Protein AF-A0A556V4G5-F1 (afdb_monomer)

pLDDT: mean 81.27, std 21.01, range [33.81, 98.62]

Nearest PDB structures (foldseek):
  1yu3-assembly1_A  TM=7.150E-01  e=1.068E-01  Bordetella phage BIP-1
  1yu2-assembly1_A  TM=7.094E-01  e=1.003E-01  Bordetella phage BMP-1
  1yu1-assembly1_A-3  TM=7.021E-01  e=1.555E-01  Rauchvirus BPP1
  2iou-assembly1_D  TM=7.070E-01  e=1.762E-01  Rauchvirus BPP1
  8avk-assembly1_B  TM=4.967E-01  e=9.108E+00  Candidatus Wolfebacteria bacterium GW2011_GWB1_47_1

Radius of gyration: 28.62 Å; Cα contacts (8 Å, |Δi|>4): 111; chains: 1; bounding box: 67×35×76 Å

Sequence (132 aa):
MDKAVSLPNQPDRPCTASLVETTSSPNGLELGDEFVRANACNRLTVIAEQIRYLQEQARKVLEDAKKDADLHHAACNVVKKPGNTYYLYLRDSGQRYFSILSPKEWGLSCPHKFLGAYKLQFDMSWDSARGR

Foldseek 3Di:
DDDDDDDDDDPPDPPPPDPDPDDDDPPVVVVVVVVVVVVVVVVVVVVVVVVVVVVVVVVVVVVQVVVLVVQVPQAEPDDDDAPAKWWWWADPVRGIHTDSDDPVRCPPVPRTHTDFMWGQHPVRGTDGPPDD

Solvent-accessible surface area (backbone atoms only — not comparable to full-atom values): 8162 Å² total; per-residue (Å²): 140,83,81,79,88,85,84,85,84,77,78,90,65,80,83,72,82,72,87,77,88,76,92,73,85,69,56,74,63,61,58,49,52,50,53,53,49,52,51,51,51,54,54,50,51,54,52,51,51,51,52,52,51,50,53,52,53,51,52,48,55,54,51,51,53,49,51,34,50,54,57,68,69,35,45,53,95,60,85,89,52,62,77,40,61,34,25,35,29,35,41,94,90,68,52,51,31,44,35,77,63,43,76,76,77,42,47,96,70,57,89,48,52,78,75,51,42,31,28,32,36,86,88,68,44,66,44,72,47,74,84,127

Mean predicted aligned error: 12.76 Å

Secondary structure (DSSP, 8-state):
----------------------S-PPPHHHHHHHHHHHHHHHHHHHHHHHHHHHHHHHHHHHHHHHHHHHHHHSEESS---TT-EEEEEE-TTS-EEEESS-HHHHGGG--SEEEEEEEEPTTS-EEE----

Structure (mmCIF, N/CA/C/O backbone):
data_AF-A0A556V4G5-F1
#
_entry.id   AF-A0A556V4G5-F1
#
loop_
_atom_site.group_PDB
_atom_site.id
_atom_site.type_symbol
_atom_site.label_atom_id
_atom_site.label_alt_id
_atom_site.label_comp_id
_atom_site.label_asym_id
_atom_site.label_entity_id
_atom_site.label_seq_id
_atom_site.pdbx_PDB_ins_code
_atom_site.Cartn_x
_atom_site.Cartn_y
_atom_site.Cartn_z
_atom_site.occupancy
_atom_site.B_iso_or_equiv
_atom_site.auth_seq_id
_atom_site.auth_comp_id
_atom_site.auth_asym_id
_atom_site.auth_atom_id
_atom_site.pdbx_PDB_model_num
ATOM 1 N N . MET A 1 1 ? 17.349 -22.868 0.372 1.00 45.25 1 MET A N 1
ATOM 2 C CA . MET A 1 1 ? 17.198 -22.589 -1.078 1.00 45.25 1 MET A CA 1
ATOM 3 C C . MET A 1 1 ? 17.842 -21.245 -1.314 1.00 45.25 1 MET A C 1
ATOM 5 O O . MET A 1 1 ? 17.194 -20.207 -1.298 1.00 45.25 1 MET A O 1
ATOM 9 N N . ASP A 1 2 ? 19.157 -21.297 -1.412 1.00 37.56 2 ASP A N 1
ATOM 10 C CA . ASP A 1 2 ? 20.056 -20.180 -1.196 1.00 37.56 2 ASP A CA 1
ATOM 11 C C . ASP A 1 2 ? 20.556 -19.751 -2.568 1.00 37.56 2 ASP A C 1
ATOM 13 O O . ASP A 1 2 ? 21.399 -20.417 -3.167 1.00 37.56 2 ASP A O 1
ATOM 17 N N . LYS A 1 3 ? 19.978 -18.684 -3.126 1.00 41.31 3 LYS A N 1
ATOM 18 C CA . LYS A 1 3 ? 20.535 -18.063 -4.328 1.00 41.31 3 LYS A CA 1
ATOM 19 C C . LYS A 1 3 ? 21.375 -16.873 -3.905 1.00 41.31 3 LYS A C 1
ATOM 21 O O . LYS A 1 3 ? 20.862 -15.825 -3.526 1.00 41.31 3 LYS A O 1
ATOM 26 N N . ALA A 1 4 ? 22.679 -17.121 -3.935 1.00 34.19 4 ALA A N 1
ATOM 27 C CA . ALA A 1 4 ? 23.737 -16.174 -3.674 1.00 34.19 4 ALA A CA 1
ATOM 28 C C . ALA A 1 4 ? 23.584 -14.910 -4.530 1.00 34.19 4 ALA A C 1
ATOM 30 O O . ALA A 1 4 ? 23.402 -14.962 -5.747 1.00 34.19 4 ALA A O 1
ATOM 31 N N . VAL A 1 5 ? 23.698 -13.773 -3.852 1.00 43.91 5 VAL A N 1
ATOM 32 C CA . VAL A 1 5 ? 24.059 -12.485 -4.434 1.00 43.91 5 VAL A CA 1
ATOM 33 C C . VAL A 1 5 ? 25.467 -12.599 -5.015 1.00 43.91 5 VAL A C 1
ATOM 35 O O . VAL A 1 5 ? 26.382 -13.085 -4.353 1.00 43.91 5 VAL A O 1
ATOM 38 N N . SER A 1 6 ? 25.656 -12.139 -6.248 1.00 33.81 6 SER A N 1
ATOM 39 C CA . SER A 1 6 ? 26.983 -11.888 -6.811 1.00 33.81 6 SER A CA 1
ATOM 40 C C . SER A 1 6 ? 26.926 -10.714 -7.787 1.00 33.81 6 SER A C 1
ATOM 42 O O . SER A 1 6 ? 26.463 -10.835 -8.915 1.00 33.81 6 SER A O 1
ATOM 44 N N . LEU A 1 7 ? 27.409 -9.575 -7.310 1.00 36.28 7 LEU A N 1
ATOM 45 C CA . LEU A 1 7 ? 28.131 -8.525 -8.037 1.00 36.28 7 LEU A CA 1
ATOM 46 C C . LEU A 1 7 ? 29.316 -8.196 -7.107 1.00 36.28 7 LEU A C 1
ATOM 48 O O . LEU A 1 7 ? 29.104 -8.278 -5.893 1.00 36.28 7 LEU A O 1
ATOM 52 N N . PRO A 1 8 ? 30.529 -7.843 -7.580 1.00 53.25 8 PRO A N 1
ATOM 53 C CA . PRO A 1 8 ? 30.790 -7.078 -8.804 1.00 53.25 8 PRO A CA 1
ATOM 54 C C . PRO A 1 8 ? 32.046 -7.522 -9.594 1.00 53.25 8 PRO A C 1
ATOM 56 O O . PRO A 1 8 ? 32.942 -8.152 -9.049 1.00 53.25 8 PRO A O 1
ATOM 59 N N . ASN A 1 9 ? 32.151 -7.125 -10.865 1.00 41.06 9 ASN A N 1
ATOM 60 C CA . ASN A 1 9 ? 33.393 -6.570 -11.426 1.00 41.06 9 ASN A CA 1
ATOM 61 C C . ASN A 1 9 ? 33.075 -5.954 -12.797 1.00 41.06 9 ASN A C 1
ATOM 63 O O . ASN A 1 9 ? 33.242 -6.595 -13.834 1.00 41.06 9 ASN A O 1
ATOM 67 N N . GLN A 1 10 ? 32.554 -4.727 -12.815 1.00 47.75 10 GLN A N 1
ATOM 68 C CA . GLN A 1 10 ? 32.732 -3.906 -14.006 1.00 47.75 10 GLN A CA 1
ATOM 69 C C . GLN A 1 10 ? 34.112 -3.267 -13.882 1.00 47.75 10 GLN A C 1
ATOM 71 O O . GLN A 1 10 ? 34.317 -2.498 -12.943 1.00 47.75 10 GLN A O 1
ATOM 76 N N . PRO A 1 11 ? 35.062 -3.542 -14.789 1.00 40.97 11 PRO A N 1
ATOM 77 C CA . PRO A 1 11 ? 36.117 -2.578 -14.985 1.00 40.97 11 PRO A CA 1
ATOM 78 C C . PRO A 1 11 ? 35.441 -1.330 -15.555 1.00 40.97 11 PRO A C 1
ATOM 80 O O . PRO A 1 11 ? 34.880 -1.379 -16.653 1.00 40.97 11 PRO A O 1
ATOM 83 N N . ASP A 1 12 ? 35.476 -0.235 -14.796 1.00 43.00 12 ASP A N 1
ATOM 84 C CA . ASP A 1 12 ? 35.287 1.117 -15.313 1.00 43.00 12 ASP A CA 1
ATOM 85 C C . ASP A 1 12 ? 36.324 1.333 -16.416 1.00 43.00 12 ASP A C 1
ATOM 87 O O . ASP A 1 12 ? 37.440 1.804 -16.187 1.00 43.00 12 ASP A O 1
ATOM 91 N N . ARG A 1 13 ? 35.991 0.913 -17.634 1.00 41.22 13 ARG A N 1
ATOM 92 C CA . ARG A 1 13 ? 36.746 1.283 -18.815 1.00 41.22 13 ARG A CA 1
ATOM 93 C C . ARG A 1 13 ? 35.965 2.416 -19.458 1.00 41.22 13 ARG A C 1
ATOM 95 O O . ARG A 1 13 ? 34.978 2.138 -20.142 1.00 41.22 13 ARG A O 1
ATOM 102 N N . PRO A 1 14 ? 36.364 3.687 -19.273 1.00 41.12 14 PRO A N 1
ATOM 103 C CA . PRO A 1 14 ? 35.972 4.682 -20.250 1.00 41.12 14 PRO A CA 1
ATOM 104 C C . PRO A 1 14 ? 36.467 4.144 -21.594 1.00 41.12 14 PRO A C 1
ATOM 106 O O . PRO A 1 14 ? 37.659 3.872 -21.755 1.00 41.12 14 PRO A O 1
ATOM 109 N N . CYS A 1 15 ? 35.549 3.891 -22.526 1.00 40.75 15 CYS A N 1
ATOM 110 C CA . CYS A 1 15 ? 35.899 3.547 -23.898 1.00 40.75 15 CYS A CA 1
ATOM 111 C C . CYS A 1 15 ? 36.531 4.784 -24.543 1.00 40.75 15 CYS A C 1
ATOM 113 O O . CYS A 1 15 ? 35.898 5.496 -25.317 1.00 40.75 15 CYS A O 1
ATOM 115 N N . THR A 1 16 ? 37.786 5.070 -24.204 1.00 39.38 16 THR A N 1
ATOM 116 C CA . THR A 1 16 ? 38.639 5.910 -25.027 1.00 39.38 16 THR A CA 1
ATOM 117 C C . THR A 1 16 ? 38.923 5.110 -26.287 1.00 39.38 16 THR A C 1
ATOM 119 O O . THR A 1 16 ? 39.647 4.114 -26.273 1.00 39.38 16 THR A O 1
ATOM 122 N N . ALA A 1 17 ? 38.279 5.513 -27.381 1.00 40.72 17 ALA A N 1
ATOM 123 C CA . ALA A 1 17 ? 38.603 5.029 -28.709 1.00 40.72 17 ALA A CA 1
ATOM 124 C C . ALA A 1 17 ? 40.064 5.403 -28.997 1.00 40.72 17 ALA A C 1
ATOM 126 O O . ALA A 1 17 ? 40.366 6.533 -29.373 1.00 40.72 17 ALA A O 1
ATOM 127 N N . SER A 1 18 ? 40.991 4.476 -28.753 1.00 40.03 18 SER A N 1
ATOM 128 C CA . SER A 1 18 ? 42.327 4.580 -29.328 1.00 40.03 18 SER A CA 1
ATOM 129 C C . SER A 1 18 ? 42.196 4.294 -30.813 1.00 40.03 18 SER A C 1
ATOM 131 O O . SER A 1 18 ? 41.749 3.215 -31.203 1.00 40.03 18 SER A O 1
ATOM 133 N N . LEU A 1 19 ? 42.566 5.281 -31.625 1.00 43.75 19 LEU A N 1
ATOM 134 C CA . LEU A 1 19 ? 42.739 5.128 -33.060 1.00 43.75 19 LEU A CA 1
ATOM 135 C C . LEU A 1 19 ? 43.932 4.179 -33.269 1.00 43.75 19 LEU A C 1
ATOM 137 O O . LEU A 1 19 ? 45.085 4.601 -33.200 1.00 43.75 19 LEU A O 1
ATOM 141 N N . VAL A 1 20 ? 43.668 2.879 -33.412 1.00 47.59 20 VAL A N 1
ATOM 142 C CA . VAL A 1 20 ? 44.708 1.900 -33.748 1.00 47.59 20 VAL A CA 1
ATOM 143 C C . VAL A 1 20 ? 44.862 1.873 -35.265 1.00 47.59 20 VAL A C 1
ATOM 145 O O . VAL A 1 20 ? 44.050 1.302 -35.987 1.00 47.59 20 VAL A O 1
ATOM 148 N N . GLU A 1 21 ? 45.904 2.529 -35.768 1.00 55.97 21 GLU A N 1
ATOM 149 C CA . GLU A 1 21 ? 46.382 2.296 -37.128 1.00 55.97 21 GLU A CA 1
ATOM 150 C C . GLU A 1 21 ? 47.334 1.098 -37.097 1.00 55.97 21 GLU A C 1
ATOM 152 O O . GLU A 1 21 ? 48.503 1.215 -36.735 1.00 55.97 21 GLU A O 1
ATOM 157 N N . THR A 1 22 ? 46.835 -0.095 -37.424 1.00 43.06 22 THR A N 1
ATOM 158 C CA . THR A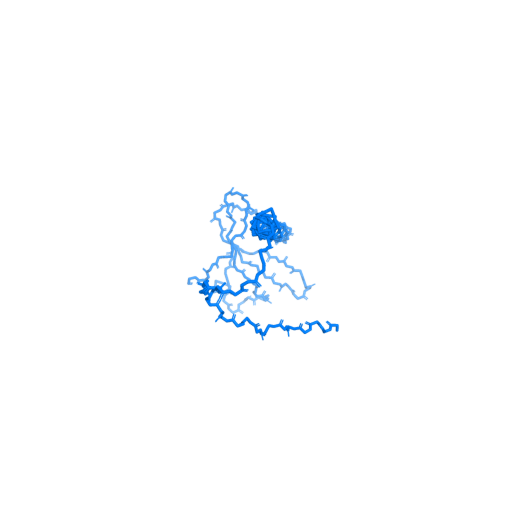 1 22 ? 47.687 -1.219 -37.856 1.00 43.06 22 THR A CA 1
ATOM 159 C C . THR A 1 22 ? 46.883 -2.215 -38.700 1.00 43.06 22 THR A C 1
ATOM 161 O O . THR A 1 22 ? 46.228 -3.123 -38.208 1.00 43.06 22 THR A O 1
ATOM 164 N N . THR A 1 23 ? 46.904 -1.944 -40.006 1.00 56.09 23 THR A N 1
ATOM 165 C CA . THR A 1 23 ? 46.730 -2.826 -41.179 1.00 56.09 23 THR A CA 1
ATOM 166 C C . THR A 1 23 ? 45.966 -4.154 -41.027 1.00 56.09 23 THR A C 1
ATOM 168 O O . THR A 1 23 ? 46.536 -5.189 -40.696 1.00 56.09 23 THR A O 1
ATOM 171 N N . SER A 1 24 ? 44.699 -4.150 -41.437 1.00 50.34 24 SER A N 1
ATOM 172 C CA . SER A 1 24 ? 44.093 -5.026 -42.464 1.00 50.34 24 SER A CA 1
ATOM 173 C C . SER A 1 24 ? 42.604 -4.685 -42.473 1.00 50.34 24 SER A C 1
ATOM 175 O O . SER A 1 24 ? 4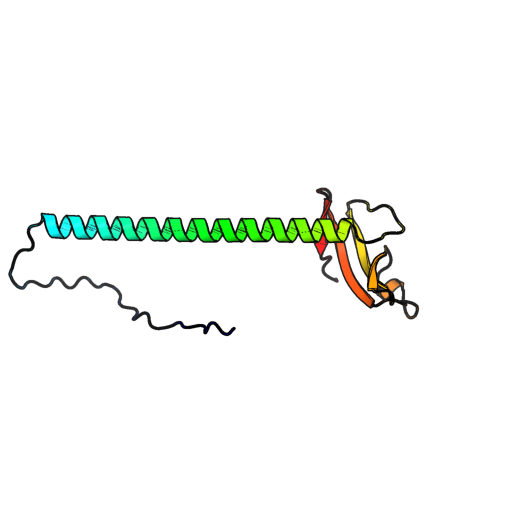1.907 -4.932 -41.498 1.00 50.34 24 SER A O 1
ATOM 177 N N . SER A 1 25 ? 42.150 -3.970 -43.504 1.00 48.25 25 SER A N 1
ATOM 178 C CA . SER A 1 25 ? 40.811 -3.378 -43.556 1.00 48.25 25 SER A CA 1
ATOM 179 C C . SER A 1 25 ? 39.727 -4.409 -43.210 1.00 48.25 25 SER A C 1
ATOM 181 O O . SER A 1 25 ? 39.540 -5.336 -44.001 1.00 48.25 25 SER A O 1
ATOM 183 N N . PRO A 1 26 ? 38.963 -4.248 -42.111 1.00 50.47 26 PRO A N 1
ATOM 184 C CA . PRO A 1 26 ? 37.621 -4.799 -42.096 1.00 50.47 26 PRO A CA 1
ATOM 185 C C . PRO A 1 26 ? 36.900 -4.048 -43.211 1.00 50.47 26 PRO A C 1
ATOM 187 O O . PRO A 1 26 ? 36.983 -2.815 -43.291 1.00 50.47 26 PRO A O 1
ATOM 190 N N . ASN A 1 27 ? 36.264 -4.760 -44.134 1.00 56.34 27 ASN A N 1
ATOM 191 C CA . ASN A 1 27 ? 35.470 -4.091 -45.159 1.00 56.34 27 ASN A CA 1
ATOM 192 C C . ASN A 1 27 ? 34.496 -3.153 -44.427 1.00 56.34 27 ASN A C 1
ATOM 194 O O . ASN A 1 27 ? 33.900 -3.572 -43.441 1.00 56.34 27 ASN A O 1
ATOM 198 N N . GLY A 1 28 ? 34.338 -1.891 -44.847 1.00 60.56 28 GLY A N 1
ATOM 199 C CA . GLY A 1 28 ? 33.541 -0.894 -44.098 1.00 60.56 28 GLY A CA 1
ATOM 200 C C . GLY A 1 28 ? 32.102 -1.331 -43.760 1.00 60.56 28 GLY A C 1
ATOM 201 O O . GLY A 1 28 ? 31.472 -0.762 -42.874 1.00 60.56 28 GLY A O 1
ATOM 202 N N . LEU A 1 29 ? 31.618 -2.380 -44.430 1.00 62.84 29 LEU A N 1
ATOM 203 C CA . LEU A 1 29 ? 30.392 -3.116 -44.133 1.00 62.84 29 LEU A CA 1
ATOM 204 C C . LEU A 1 29 ? 30.417 -3.813 -42.753 1.00 62.84 29 LEU A C 1
ATOM 206 O O . LEU A 1 29 ? 29.469 -3.658 -41.993 1.00 62.84 29 LEU A O 1
ATOM 210 N N . GLU A 1 30 ? 31.502 -4.502 -42.380 1.00 63.84 30 GLU A N 1
ATOM 211 C CA . GLU A 1 30 ? 31.609 -5.239 -41.104 1.00 63.84 30 GLU A CA 1
ATOM 212 C C . GLU A 1 30 ? 31.605 -4.305 -39.885 1.00 63.84 30 GLU A C 1
ATOM 214 O O . GLU A 1 30 ? 30.978 -4.601 -38.867 1.00 63.84 30 GLU A O 1
ATOM 219 N N . LEU A 1 31 ? 32.245 -3.136 -40.005 1.00 77.06 31 LEU A N 1
ATOM 220 C CA . LEU A 1 31 ? 32.205 -2.084 -38.984 1.00 77.06 31 LEU A CA 1
ATOM 221 C C . LEU A 1 31 ? 30.785 -1.517 -38.827 1.00 77.06 31 LEU A C 1
ATOM 223 O O . LEU A 1 31 ? 30.313 -1.328 -37.707 1.00 77.06 31 LEU A O 1
ATOM 227 N N . GLY A 1 32 ? 30.086 -1.270 -39.940 1.00 80.94 32 GLY A N 1
ATOM 228 C CA . GLY A 1 32 ? 28.706 -0.779 -39.931 1.00 80.94 32 GLY A CA 1
ATOM 229 C C . GLY A 1 32 ? 27.743 -1.733 -39.221 1.00 80.94 32 GLY A C 1
ATOM 230 O O . GLY A 1 32 ? 26.964 -1.299 -38.367 1.00 80.94 32 GLY A O 1
ATOM 231 N N . ASP A 1 33 ? 27.848 -3.030 -39.506 1.00 87.19 33 ASP A N 1
ATOM 232 C CA . ASP A 1 33 ? 27.021 -4.064 -38.876 1.00 87.19 33 ASP A CA 1
ATOM 233 C C . ASP A 1 33 ? 27.255 -4.148 -37.361 1.00 87.19 33 ASP A C 1
ATOM 235 O O . ASP A 1 33 ? 26.306 -4.310 -36.583 1.00 87.19 33 ASP A O 1
ATOM 239 N N . GLU A 1 34 ? 28.500 -3.976 -36.910 1.00 88.25 34 GLU A N 1
ATOM 240 C CA . GLU A 1 34 ? 28.824 -3.933 -35.485 1.00 88.25 34 GLU A CA 1
ATOM 241 C C . GLU A 1 34 ? 28.187 -2.728 -34.775 1.00 88.25 34 GLU A C 1
ATOM 243 O O . GLU A 1 34 ? 27.591 -2.899 -33.705 1.00 88.25 34 GLU A O 1
ATOM 248 N N . PHE A 1 35 ? 28.222 -1.536 -35.380 1.00 90.75 35 PHE A N 1
ATOM 249 C CA . PHE A 1 35 ? 27.549 -0.353 -34.828 1.00 90.75 35 PHE A CA 1
ATOM 250 C C . PHE A 1 35 ? 26.029 -0.521 -34.776 1.00 90.75 35 PHE A C 1
ATOM 252 O O . PHE A 1 35 ? 25.403 -0.169 -33.770 1.00 90.75 35 PHE A O 1
ATOM 259 N N . VAL A 1 36 ? 25.423 -1.084 -35.826 1.00 93.19 36 VAL A N 1
ATOM 260 C CA . VAL A 1 36 ? 23.978 -1.357 -35.859 1.00 93.19 36 VAL A CA 1
ATOM 261 C C . VAL A 1 36 ? 23.598 -2.338 -34.752 1.00 93.19 36 VAL A C 1
ATOM 263 O O . VAL A 1 36 ? 22.644 -2.083 -34.010 1.00 93.19 36 VAL A O 1
ATOM 266 N N . ARG A 1 37 ? 24.374 -3.415 -34.579 1.00 94.12 37 ARG A N 1
ATOM 267 C CA . ARG A 1 37 ? 24.177 -4.398 -33.506 1.00 94.12 37 ARG A CA 1
ATOM 268 C C . ARG A 1 37 ? 24.315 -3.761 -32.126 1.00 94.12 37 ARG A C 1
ATOM 270 O O . ARG A 1 37 ? 23.433 -3.946 -31.291 1.00 94.12 37 ARG A O 1
ATOM 277 N N . ALA A 1 38 ? 25.377 -2.993 -31.886 1.00 93.69 38 ALA A N 1
ATOM 278 C CA . ALA A 1 38 ? 25.601 -2.322 -30.606 1.00 93.69 38 ALA A CA 1
ATOM 279 C C . ALA A 1 38 ? 24.455 -1.353 -30.268 1.00 93.69 38 ALA A C 1
ATOM 281 O O . ALA A 1 38 ? 23.929 -1.370 -29.153 1.00 93.69 38 ALA A O 1
ATOM 282 N N . ASN A 1 39 ? 23.998 -0.567 -31.246 1.00 95.31 39 ASN A N 1
ATOM 283 C CA . ASN A 1 39 ? 22.869 0.342 -31.068 1.00 95.31 39 ASN A CA 1
ATOM 284 C C . ASN A 1 39 ? 21.559 -0.413 -30.780 1.00 95.31 39 ASN A C 1
ATOM 286 O O . ASN A 1 39 ? 20.806 -0.031 -29.883 1.00 95.31 39 ASN A O 1
ATOM 290 N N . ALA A 1 40 ? 21.293 -1.506 -31.502 1.00 95.38 40 ALA A N 1
ATOM 291 C CA . ALA A 1 40 ? 20.127 -2.351 -31.252 1.00 95.38 40 ALA A CA 1
ATOM 292 C C . ALA A 1 40 ? 20.153 -2.941 -29.833 1.00 95.38 40 ALA A C 1
ATOM 294 O O . ALA A 1 40 ? 19.156 -2.832 -29.118 1.00 95.38 40 ALA A O 1
ATOM 295 N N . CYS A 1 41 ? 21.294 -3.480 -29.390 1.00 95.50 41 CYS A N 1
ATOM 296 C CA . CYS A 1 41 ? 21.472 -3.989 -28.029 1.00 95.50 41 CYS A CA 1
ATOM 297 C C . CYS A 1 41 ? 21.207 -2.907 -26.976 1.00 95.50 41 CYS A C 1
ATOM 299 O O . CYS A 1 41 ? 20.429 -3.141 -26.056 1.00 95.50 41 CYS A O 1
ATOM 301 N N . ASN A 1 42 ? 21.773 -1.706 -27.137 1.00 96.69 42 ASN A N 1
ATOM 302 C CA . ASN A 1 42 ? 21.563 -0.601 -26.196 1.00 96.69 42 ASN A CA 1
ATOM 303 C C . ASN A 1 42 ? 20.081 -0.213 -26.090 1.00 96.69 42 ASN A C 1
ATOM 305 O O . ASN A 1 42 ? 19.555 -0.050 -24.989 1.00 96.69 42 ASN A O 1
ATOM 309 N N . ARG A 1 43 ? 19.376 -0.121 -27.226 1.00 96.94 43 ARG A N 1
ATOM 310 C CA . ARG A 1 43 ? 17.935 0.180 -27.248 1.00 96.94 43 ARG A CA 1
ATOM 311 C C . ARG A 1 43 ? 17.107 -0.926 -26.591 1.00 96.94 43 ARG A C 1
ATOM 313 O O . ARG A 1 43 ? 16.173 -0.621 -25.854 1.00 96.94 43 ARG A O 1
ATOM 320 N N . LEU A 1 44 ? 17.451 -2.192 -26.828 1.00 98.19 44 LEU A N 1
ATOM 321 C CA . LEU A 1 44 ? 16.784 -3.331 -26.195 1.00 98.19 44 LEU A CA 1
ATOM 322 C C . LEU A 1 44 ? 17.018 -3.368 -24.680 1.00 98.19 44 LEU A C 1
ATOM 324 O O . LEU A 1 44 ? 16.084 -3.685 -23.946 1.00 98.19 44 LEU A O 1
ATOM 328 N N . THR A 1 45 ? 18.207 -2.991 -24.203 1.00 97.62 45 THR A N 1
ATOM 329 C CA . THR A 1 45 ? 18.493 -2.859 -22.765 1.00 97.62 45 THR A CA 1
ATOM 330 C C . THR A 1 45 ? 17.559 -1.845 -22.107 1.00 97.62 45 THR A C 1
ATOM 332 O O . THR A 1 45 ? 16.914 -2.176 -21.114 1.00 97.62 45 THR A O 1
ATOM 335 N N . VAL A 1 46 ? 17.395 -0.659 -22.703 1.00 98.19 46 VAL A N 1
ATOM 336 C CA . VAL A 1 46 ? 16.474 0.372 -22.187 1.00 98.19 46 VAL A CA 1
ATOM 337 C C . VAL A 1 46 ? 15.031 -0.141 -22.141 1.00 98.19 46 VAL A C 1
ATOM 339 O O . VAL A 1 46 ? 14.340 0.031 -21.137 1.00 98.19 46 VAL A O 1
ATOM 342 N N . ILE A 1 47 ? 14.569 -0.816 -23.199 1.00 97.81 47 ILE A N 1
ATOM 343 C CA . ILE A 1 47 ? 13.218 -1.399 -23.233 1.00 97.81 47 ILE A CA 1
ATOM 344 C C . ILE A 1 47 ? 13.057 -2.457 -22.133 1.00 97.81 47 ILE A C 1
ATOM 346 O O . ILE A 1 47 ? 12.042 -2.479 -21.436 1.00 97.81 47 ILE A O 1
ATOM 350 N N . ALA A 1 48 ? 14.053 -3.324 -21.940 1.00 97.44 48 ALA A N 1
ATOM 351 C CA . ALA A 1 48 ? 14.016 -4.351 -20.905 1.00 97.44 48 ALA A CA 1
ATOM 352 C C . ALA A 1 48 ? 13.938 -3.744 -19.494 1.00 97.44 48 ALA A C 1
ATOM 354 O O . ALA A 1 48 ? 13.194 -4.245 -18.648 1.00 97.44 48 ALA A O 1
ATOM 355 N N . GLU A 1 49 ? 14.658 -2.653 -19.237 1.00 98.31 49 GLU A N 1
ATOM 356 C CA . GLU A 1 49 ? 14.581 -1.912 -17.974 1.00 98.31 49 GLU A CA 1
ATOM 357 C C . GLU A 1 49 ? 13.199 -1.293 -17.753 1.00 98.31 49 GLU A C 1
ATOM 359 O O . GLU A 1 49 ? 12.635 -1.426 -16.665 1.00 98.31 49 GLU A O 1
ATOM 364 N N . GLN A 1 50 ? 12.607 -0.694 -18.788 1.00 98.56 50 GLN A N 1
ATOM 365 C CA . GLN A 1 50 ? 11.248 -0.152 -18.718 1.00 98.56 50 GLN A CA 1
ATOM 366 C C . GLN A 1 50 ? 10.209 -1.244 -18.436 1.00 98.56 50 GLN A C 1
ATOM 368 O O . GLN A 1 50 ? 9.339 -1.055 -17.586 1.00 98.56 50 GLN A O 1
ATOM 373 N N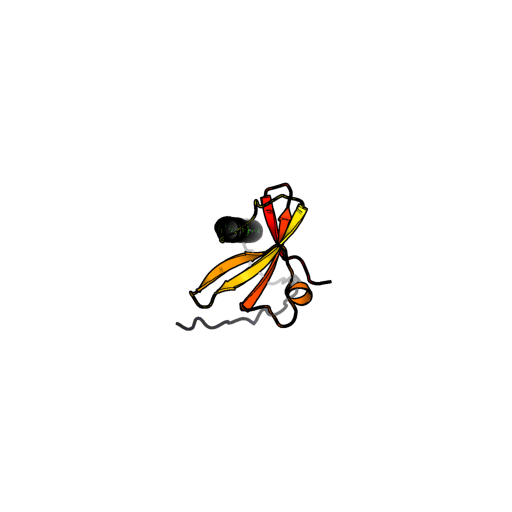 . ILE A 1 51 ? 10.316 -2.410 -19.083 1.00 98.38 51 ILE A N 1
ATOM 374 C CA . ILE A 1 51 ? 9.427 -3.553 -18.821 1.00 98.38 51 ILE A CA 1
ATOM 375 C C . ILE A 1 51 ? 9.556 -4.008 -17.365 1.00 98.38 51 ILE A C 1
ATOM 377 O O . ILE A 1 51 ? 8.541 -4.195 -16.695 1.00 98.38 51 ILE A O 1
ATOM 381 N N . ARG A 1 52 ? 10.784 -4.148 -16.852 1.00 98.38 52 ARG A N 1
ATOM 382 C CA . ARG A 1 52 ? 11.021 -4.520 -15.446 1.00 98.38 52 ARG A CA 1
ATOM 383 C C . ARG A 1 52 ? 10.416 -3.500 -14.486 1.00 98.38 52 ARG A C 1
ATOM 385 O O . ARG A 1 52 ? 9.778 -3.883 -13.509 1.00 98.38 52 ARG A O 1
ATOM 392 N N . TYR A 1 53 ? 10.575 -2.211 -14.779 1.00 98.50 53 TYR A N 1
ATOM 393 C CA . TYR A 1 53 ? 9.968 -1.147 -13.988 1.00 98.50 53 TYR A CA 1
ATOM 394 C C . TYR A 1 53 ? 8.437 -1.257 -13.972 1.00 98.50 53 TYR A C 1
ATOM 396 O O . TYR A 1 53 ? 7.836 -1.222 -12.900 1.00 98.50 53 TYR A O 1
ATOM 404 N N . LEU A 1 54 ? 7.801 -1.456 -15.131 1.00 98.62 54 LEU A N 1
ATOM 405 C CA . LEU A 1 54 ? 6.346 -1.618 -15.229 1.00 98.62 54 LEU A CA 1
ATOM 406 C C . LEU A 1 54 ? 5.843 -2.866 -14.491 1.00 98.62 54 LEU A C 1
ATOM 408 O O . LEU A 1 54 ? 4.818 -2.799 -13.816 1.00 98.62 54 LEU A O 1
ATOM 412 N N . GLN A 1 55 ? 6.571 -3.982 -14.570 1.00 98.62 55 GLN A N 1
ATOM 413 C CA . GLN A 1 55 ? 6.254 -5.198 -13.812 1.00 98.62 55 GLN A CA 1
ATOM 414 C C . GLN A 1 55 ? 6.274 -4.938 -12.302 1.00 98.62 55 GLN A C 1
ATOM 416 O O . GLN A 1 55 ? 5.368 -5.362 -11.586 1.00 98.62 55 GLN A O 1
ATOM 421 N N . GLU A 1 56 ? 7.269 -4.196 -11.822 1.00 98.50 56 GLU A N 1
ATOM 422 C CA . GLU A 1 56 ? 7.382 -3.839 -10.411 1.00 98.50 56 GLU A CA 1
ATOM 423 C C . GLU A 1 56 ? 6.276 -2.870 -9.964 1.00 98.50 56 GLU A C 1
ATOM 425 O O . GLU A 1 56 ? 5.726 -3.023 -8.873 1.00 98.50 56 GLU A O 1
ATOM 430 N N . GLN A 1 57 ? 5.894 -1.905 -10.808 1.00 98.50 57 GLN A N 1
ATOM 431 C CA . GLN A 1 57 ? 4.735 -1.047 -10.536 1.00 98.50 57 GLN A CA 1
ATOM 432 C C . GLN A 1 57 ? 3.443 -1.870 -10.446 1.00 98.50 57 GLN A C 1
ATOM 434 O O . GLN A 1 57 ? 2.682 -1.710 -9.494 1.00 98.50 57 GLN A O 1
ATOM 439 N N . ALA A 1 58 ? 3.216 -2.795 -11.383 1.00 98.31 58 ALA A N 1
ATOM 440 C CA . ALA A 1 58 ? 2.040 -3.664 -11.364 1.00 98.31 58 ALA A CA 1
ATOM 441 C C . ALA A 1 58 ? 1.994 -4.541 -10.102 1.00 98.31 58 ALA A C 1
ATOM 443 O O . ALA A 1 58 ? 0.937 -4.677 -9.484 1.00 98.31 58 ALA A O 1
ATOM 444 N N . ARG A 1 59 ? 3.142 -5.087 -9.674 1.00 98.25 59 ARG A N 1
ATOM 445 C CA . ARG A 1 59 ? 3.255 -5.852 -8.423 1.00 98.25 59 ARG A CA 1
ATOM 446 C C . ARG A 1 59 ? 2.817 -5.019 -7.218 1.00 98.25 59 ARG A C 1
ATOM 448 O O . ARG A 1 59 ? 2.020 -5.500 -6.418 1.00 98.25 59 ARG A O 1
ATOM 455 N N . LYS A 1 60 ? 3.292 -3.773 -7.112 1.00 97.62 60 LYS A N 1
ATOM 456 C CA . LYS A 1 60 ? 2.914 -2.861 -6.019 1.00 97.62 60 LYS A CA 1
ATOM 457 C C . LYS A 1 60 ? 1.416 -2.579 -6.000 1.00 97.62 60 LYS A C 1
ATOM 459 O O . LYS A 1 60 ? 0.796 -2.734 -4.958 1.00 97.62 60 LYS A O 1
ATOM 464 N N . VAL A 1 61 ? 0.822 -2.280 -7.157 1.00 97.25 61 VAL A N 1
ATOM 465 C CA . VAL A 1 61 ? -0.629 -2.043 -7.270 1.00 97.25 61 VAL A CA 1
ATOM 466 C C . VAL A 1 61 ? -1.436 -3.245 -6.766 1.00 97.25 61 VAL A C 1
ATOM 468 O O . VAL A 1 61 ? -2.420 -3.070 -6.052 1.00 97.25 61 VAL A O 1
ATOM 471 N N . LEU A 1 62 ? -1.018 -4.472 -7.096 1.00 97.62 62 LEU A N 1
ATOM 472 C CA . LEU A 1 62 ? -1.686 -5.688 -6.617 1.00 97.62 62 LEU A CA 1
ATOM 473 C C . LEU A 1 62 ? -1.536 -5.886 -5.102 1.00 97.62 62 LEU A C 1
ATOM 475 O O . LEU A 1 62 ? -2.481 -6.323 -4.444 1.00 97.62 62 LEU A O 1
ATOM 479 N N . GLU A 1 63 ? -0.366 -5.583 -4.543 1.00 97.12 63 GLU A N 1
ATOM 480 C CA . GLU A 1 63 ? -0.124 -5.670 -3.099 1.00 97.12 63 GLU A CA 1
ATOM 481 C C . GLU A 1 63 ? -0.925 -4.633 -2.316 1.00 97.12 63 GLU A C 1
ATOM 483 O O . GLU A 1 63 ? -1.536 -4.984 -1.304 1.00 97.12 63 GLU A O 1
ATOM 488 N N . ASP A 1 64 ? -0.979 -3.399 -2.812 1.00 95.38 64 ASP A N 1
ATOM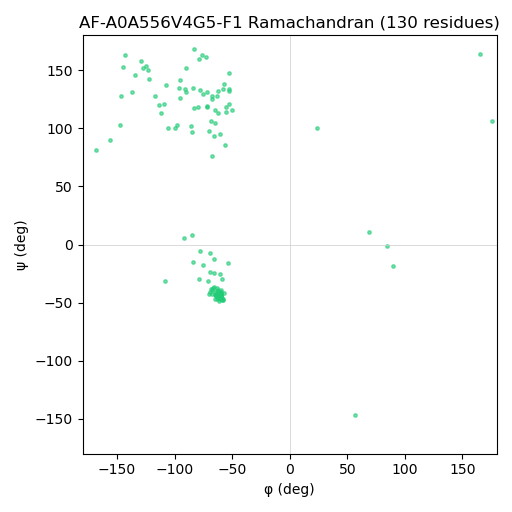 489 C CA . ASP A 1 64 ? -1.764 -2.320 -2.219 1.00 95.38 64 ASP A CA 1
ATOM 490 C C . ASP A 1 64 ? -3.260 -2.656 -2.266 1.00 95.38 64 ASP A C 1
ATOM 492 O O . ASP A 1 64 ? -3.926 -2.632 -1.232 1.00 95.38 64 ASP A O 1
ATOM 496 N N . ALA A 1 65 ? -3.771 -3.116 -3.414 1.00 95.62 65 ALA A N 1
ATOM 497 C CA . ALA A 1 65 ? -5.164 -3.546 -3.545 1.00 95.62 65 ALA A CA 1
ATOM 498 C C . ALA A 1 65 ? -5.510 -4.709 -2.600 1.00 95.62 65 ALA A C 1
ATOM 500 O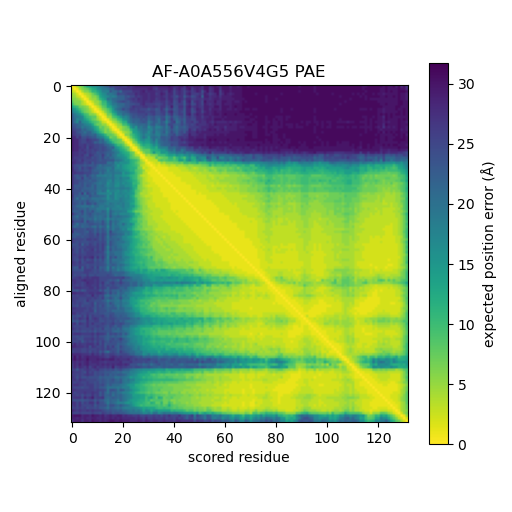 O . ALA A 1 65 ? -6.582 -4.727 -1.988 1.00 95.62 65 ALA A O 1
ATOM 501 N N . LYS A 1 66 ? -4.600 -5.680 -2.443 1.00 96.19 66 LYS A N 1
ATOM 502 C CA . LYS A 1 66 ? -4.780 -6.792 -1.501 1.00 96.19 66 LYS A CA 1
ATOM 503 C C . LYS A 1 66 ? -4.813 -6.299 -0.057 1.00 96.19 66 LYS A C 1
ATOM 505 O O . LYS A 1 66 ? -5.698 -6.692 0.699 1.00 96.19 66 LYS A O 1
ATOM 510 N N . LYS A 1 67 ? -3.871 -5.438 0.328 1.00 95.06 67 LYS A N 1
ATOM 511 C CA . LYS A 1 67 ? -3.824 -4.833 1.663 1.00 95.06 67 LYS A CA 1
ATOM 512 C C . LYS A 1 67 ? -5.108 -4.055 1.949 1.00 95.06 67 LYS A C 1
ATOM 514 O O . LYS A 1 67 ? -5.683 -4.214 3.025 1.00 95.06 67 LYS A O 1
ATOM 519 N N . ASP A 1 68 ? -5.568 -3.251 0.997 1.00 95.06 68 ASP A N 1
ATOM 520 C CA . ASP A 1 68 ? -6.790 -2.468 1.143 1.00 95.06 68 ASP A CA 1
ATOM 521 C C . ASP A 1 68 ? -8.014 -3.370 1.316 1.00 95.06 68 ASP A C 1
ATOM 523 O O . ASP A 1 68 ? -8.833 -3.139 2.212 1.00 95.06 68 ASP A O 1
ATOM 527 N N . ALA A 1 69 ? -8.110 -4.444 0.527 1.00 94.50 69 ALA A N 1
ATOM 528 C CA . ALA A 1 69 ? -9.159 -5.446 0.674 1.00 94.50 69 ALA A CA 1
ATOM 529 C C . ALA A 1 69 ? -9.111 -6.131 2.050 1.00 94.50 69 ALA A C 1
ATOM 531 O O . ALA A 1 69 ? -10.152 -6.261 2.699 1.00 94.50 69 ALA A O 1
ATOM 532 N N . ASP A 1 70 ? -7.931 -6.530 2.529 1.00 94.00 70 ASP A N 1
ATOM 533 C CA . ASP A 1 70 ? -7.759 -7.155 3.846 1.00 94.00 70 ASP A CA 1
ATOM 534 C C . ASP A 1 70 ? -8.203 -6.214 4.982 1.00 94.00 70 ASP A C 1
ATOM 536 O O . ASP A 1 70 ? -8.872 -6.639 5.931 1.00 94.00 70 ASP A O 1
ATOM 540 N N . LEU A 1 71 ? -7.877 -4.921 4.888 1.00 94.44 71 LEU A N 1
ATOM 541 C CA . LEU A 1 71 ? -8.307 -3.912 5.860 1.00 94.44 71 LEU A CA 1
ATOM 542 C C . LEU A 1 71 ? -9.822 -3.665 5.778 1.00 94.44 71 LEU A C 1
ATOM 544 O O . LEU A 1 71 ? -10.496 -3.598 6.811 1.00 94.44 71 LEU A O 1
ATOM 548 N N . HIS A 1 72 ? -10.407 -3.614 4.581 1.00 94.69 72 HIS A N 1
ATOM 549 C CA . HIS A 1 72 ? -11.863 -3.515 4.433 1.00 94.69 72 HIS A CA 1
ATOM 550 C C . HIS A 1 72 ? -12.601 -4.695 5.067 1.00 94.69 72 HIS A C 1
ATOM 552 O O . HIS A 1 72 ? -13.609 -4.470 5.746 1.00 94.69 72 HIS A O 1
ATOM 558 N N . HIS A 1 73 ? -12.070 -5.913 4.946 1.00 92.50 73 HIS A N 1
ATOM 559 C CA . HIS A 1 73 ? -12.643 -7.116 5.559 1.00 92.50 73 HIS A CA 1
ATOM 560 C C . HIS A 1 73 ? -12.411 -7.225 7.071 1.00 92.50 73 HIS A C 1
ATOM 562 O O . HIS A 1 73 ? -13.120 -7.981 7.739 1.00 92.50 73 HIS A O 1
ATOM 568 N N . ALA A 1 74 ? -11.460 -6.479 7.644 1.00 92.81 74 ALA A N 1
ATOM 569 C CA . ALA A 1 74 ? -11.245 -6.489 9.087 1.00 92.81 74 ALA A CA 1
ATOM 570 C C . ALA A 1 74 ? -12.527 -6.076 9.830 1.00 92.81 74 ALA A C 1
ATOM 572 O O . ALA A 1 74 ? -13.184 -5.083 9.478 1.00 92.81 74 ALA A O 1
ATOM 573 N N . ALA A 1 75 ? -12.868 -6.838 10.875 1.00 91.19 75 ALA A N 1
ATOM 574 C CA . ALA A 1 75 ? -14.091 -6.641 11.640 1.00 91.19 75 ALA A CA 1
ATOM 575 C C . ALA A 1 75 ? -14.146 -5.214 12.194 1.00 91.19 75 ALA A C 1
ATOM 577 O O . ALA A 1 75 ? -13.147 -4.674 12.667 1.00 91.19 75 ALA A O 1
ATOM 578 N N . CYS A 1 76 ? -15.309 -4.578 12.139 1.00 89.31 76 CYS A N 1
ATOM 579 C CA . CYS A 1 76 ? -15.472 -3.235 12.667 1.00 89.31 76 CYS A CA 1
ATOM 580 C C . CYS A 1 76 ? -16.880 -3.089 13.227 1.00 89.31 76 CYS A C 1
ATOM 582 O O . CYS A 1 76 ? -17.853 -3.374 12.536 1.00 89.31 76 CYS A O 1
ATOM 584 N N . ASN A 1 77 ? -16.979 -2.636 14.475 1.00 88.88 77 ASN A N 1
ATOM 585 C CA . ASN A 1 77 ? -18.271 -2.392 15.122 1.00 88.88 77 ASN A CA 1
ATOM 586 C C . ASN A 1 77 ? -18.918 -1.079 14.649 1.00 88.88 77 ASN A C 1
ATOM 588 O O . ASN A 1 77 ? -20.033 -0.760 15.047 1.00 88.88 77 ASN A O 1
ATOM 592 N N . VAL A 1 78 ? -18.204 -0.294 13.839 1.00 84.81 78 VAL A N 1
ATOM 593 C CA . VAL A 1 78 ? -18.646 0.997 13.316 1.00 84.81 78 VAL A CA 1
ATOM 594 C C . VAL A 1 78 ? -18.572 0.999 11.796 1.00 84.81 78 VAL A C 1
ATOM 596 O O . VAL A 1 78 ? -17.756 0.304 11.190 1.00 84.81 78 VAL A O 1
ATOM 599 N N . VAL A 1 79 ? -19.408 1.825 11.170 1.00 88.00 79 VAL A N 1
ATOM 600 C CA . VAL A 1 79 ? -19.333 2.049 9.726 1.00 88.00 79 VAL A CA 1
ATOM 601 C C . VAL A 1 79 ? -18.035 2.789 9.405 1.00 88.00 79 VAL A C 1
ATOM 603 O O . VAL A 1 79 ? -17.737 3.839 9.986 1.00 88.00 79 VAL A O 1
ATOM 606 N N . LYS A 1 80 ? -17.263 2.236 8.469 1.00 92.12 80 LYS A N 1
ATOM 607 C CA . LYS A 1 80 ? -16.035 2.844 7.963 1.00 92.12 80 LYS A CA 1
ATOM 608 C C . LYS A 1 80 ? -16.399 4.048 7.087 1.00 92.12 80 LYS A C 1
ATOM 610 O O . LYS A 1 80 ? -17.111 3.897 6.099 1.00 92.12 80 LYS A O 1
ATOM 615 N N . LYS A 1 81 ? -15.959 5.243 7.477 1.00 94.12 81 LYS A N 1
ATOM 616 C CA . LYS A 1 81 ? -16.235 6.516 6.805 1.00 94.12 81 LYS A CA 1
ATOM 617 C C . LYS A 1 81 ? -14.919 7.111 6.299 1.00 94.12 81 LYS A C 1
ATOM 619 O O . LYS A 1 81 ? -13.986 7.231 7.100 1.00 94.12 81 LYS A O 1
ATOM 624 N N . PRO A 1 82 ? -14.832 7.486 5.013 1.00 95.81 82 PRO A N 1
ATOM 625 C CA . PRO A 1 82 ? -13.682 8.206 4.487 1.00 95.81 82 PRO A CA 1
ATOM 626 C C . PRO A 1 82 ? -13.342 9.464 5.288 1.00 95.81 82 PRO A C 1
ATOM 628 O O . PRO A 1 82 ? -14.223 10.119 5.845 1.00 95.81 82 PRO A O 1
ATOM 631 N N . GLY A 1 83 ? -12.054 9.789 5.353 1.00 94.00 83 GLY A N 1
ATOM 632 C CA . GLY A 1 83 ? -11.502 10.902 6.123 1.00 94.00 83 GLY A CA 1
ATOM 633 C C . GLY A 1 83 ? -11.119 10.546 7.563 1.00 94.00 83 GLY A C 1
ATOM 634 O O . GLY A 1 83 ? -10.301 11.255 8.152 1.00 94.00 83 GLY A O 1
ATOM 635 N N . ASN A 1 84 ? -11.635 9.439 8.106 1.00 93.94 84 ASN A N 1
ATOM 636 C CA . ASN A 1 84 ? -11.382 9.028 9.485 1.00 93.94 84 ASN A CA 1
ATOM 637 C C . ASN A 1 84 ? -10.157 8.118 9.623 1.00 93.94 84 ASN A C 1
ATOM 639 O O . ASN A 1 84 ? -9.818 7.342 8.725 1.00 93.94 84 ASN A O 1
ATOM 643 N N . THR A 1 85 ? -9.538 8.180 10.801 1.00 94.69 85 THR A N 1
ATOM 644 C CA . THR A 1 85 ? -8.474 7.264 11.219 1.00 94.69 85 THR A CA 1
ATOM 645 C C . THR A 1 85 ? -9.060 6.137 12.060 1.00 94.69 85 THR A C 1
ATOM 647 O O . THR A 1 85 ? -9.846 6.370 12.975 1.00 94.69 85 THR A O 1
ATOM 650 N N . TYR A 1 86 ? -8.639 4.917 11.756 1.00 94.50 86 TYR A N 1
ATOM 651 C CA . TYR A 1 86 ? -9.005 3.691 12.439 1.00 94.50 86 TYR A CA 1
ATOM 652 C C . TYR A 1 86 ? -7.748 2.997 12.957 1.00 94.50 86 TYR A C 1
ATOM 654 O O . TYR A 1 86 ? -6.706 2.968 12.302 1.00 94.50 86 TYR A O 1
ATOM 662 N N . TYR A 1 87 ? -7.851 2.405 14.135 1.00 94.06 87 TYR A N 1
ATOM 663 C CA . TYR A 1 87 ? -6.763 1.721 14.818 1.00 94.06 87 TYR A CA 1
ATOM 664 C C . TYR A 1 87 ? -7.037 0.221 14.789 1.00 94.06 87 TYR A C 1
ATOM 666 O O . TYR A 1 87 ? -8.094 -0.236 15.230 1.00 94.06 87 TYR A O 1
ATOM 674 N N . LEU A 1 88 ? -6.113 -0.538 14.203 1.00 94.38 88 LEU A N 1
ATOM 675 C CA . LEU A 1 88 ? -6.223 -1.979 14.027 1.00 94.38 88 LEU A CA 1
ATOM 676 C C . LEU A 1 88 ? -5.627 -2.700 15.236 1.00 94.38 88 LEU A C 1
ATOM 678 O O . LEU A 1 88 ? -4.487 -2.436 15.631 1.00 94.38 88 LEU A O 1
ATOM 682 N N . TYR A 1 89 ? -6.379 -3.654 15.771 1.00 93.75 89 TYR A N 1
ATOM 683 C CA . TYR A 1 89 ? -5.995 -4.470 16.916 1.00 93.75 89 TYR A CA 1
ATOM 684 C C . TYR A 1 89 ? -6.172 -5.959 16.621 1.00 93.75 89 TYR A C 1
ATOM 686 O O . TYR A 1 89 ? -6.959 -6.346 15.752 1.00 93.75 89 TYR A O 1
ATOM 694 N N . LEU A 1 90 ? -5.452 -6.793 17.369 1.00 93.75 90 LEU A N 1
ATOM 695 C CA . LEU A 1 90 ? -5.549 -8.250 17.338 1.00 93.75 90 LEU A CA 1
ATOM 696 C C . LEU A 1 90 ? -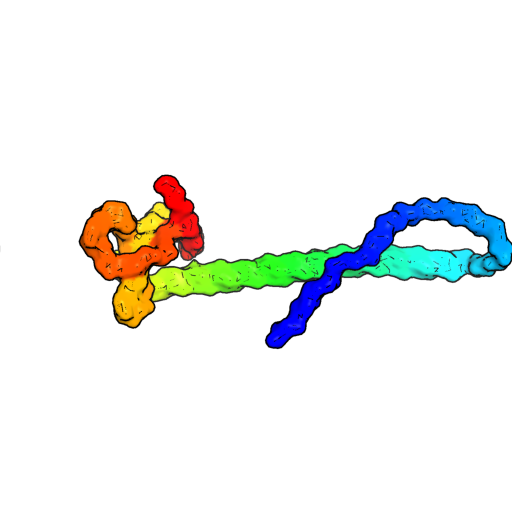6.108 -8.760 18.667 1.00 93.75 90 LEU A C 1
ATOM 698 O O . LEU A 1 90 ? -5.496 -8.535 19.712 1.00 93.75 90 LEU A O 1
ATOM 702 N N . ARG A 1 91 ? -7.252 -9.446 18.616 1.00 92.38 91 ARG A N 1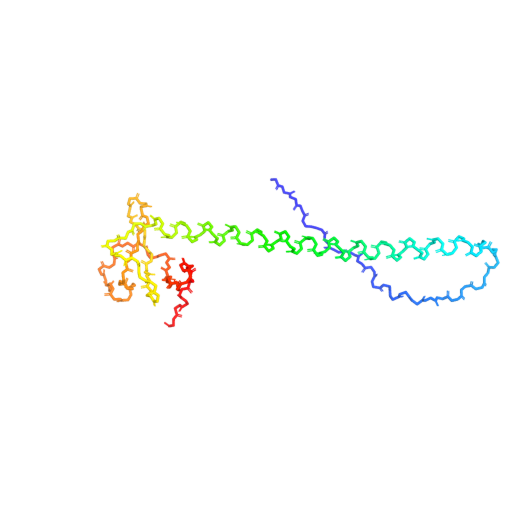
ATOM 703 C CA . ARG A 1 91 ? -7.815 -10.151 19.778 1.00 92.38 91 ARG A CA 1
ATOM 704 C C . ARG A 1 91 ? -7.006 -11.405 20.094 1.00 92.38 91 ARG A C 1
ATOM 706 O O . ARG A 1 91 ? -6.362 -11.953 19.200 1.00 92.38 91 ARG A O 1
ATOM 713 N N . ASP A 1 92 ? -7.147 -11.930 21.306 1.00 90.62 92 ASP A N 1
ATOM 714 C CA . ASP A 1 92 ? -6.520 -13.202 21.702 1.00 90.62 92 ASP A CA 1
ATOM 715 C C . ASP A 1 92 ? -6.999 -14.390 20.850 1.00 90.62 92 ASP A C 1
ATOM 717 O O . ASP A 1 92 ? -6.259 -15.343 20.633 1.00 90.62 92 ASP A O 1
ATOM 721 N N . SER A 1 93 ? -8.207 -14.300 20.275 1.00 90.94 93 SER A N 1
ATOM 722 C CA . SER A 1 93 ? -8.730 -15.273 19.303 1.00 90.94 93 SER A CA 1
ATOM 723 C C . SER A 1 93 ? -8.016 -15.256 17.943 1.00 90.94 93 SER A C 1
ATOM 725 O O . SER A 1 93 ? -8.329 -16.071 17.079 1.00 90.94 93 SER A O 1
ATOM 727 N N . GLY A 1 94 ? -7.110 -14.302 17.706 1.00 90.50 94 GLY A N 1
ATOM 728 C CA . GLY A 1 94 ? -6.445 -14.083 16.420 1.00 90.50 94 GLY A CA 1
ATOM 729 C C . GLY A 1 94 ? -7.239 -13.219 15.434 1.00 90.50 94 GLY A C 1
ATOM 730 O O . GLY A 1 94 ? -6.752 -12.921 14.343 1.00 90.50 94 GLY A O 1
ATOM 731 N N . GLN A 1 95 ? -8.444 -12.767 15.796 1.00 93.19 95 GLN A N 1
ATOM 732 C CA . GLN A 1 95 ? -9.247 -11.904 14.930 1.00 93.19 95 GLN A CA 1
ATOM 733 C C . GLN A 1 95 ? -8.708 -10.466 14.912 1.00 93.19 95 GLN A C 1
ATOM 735 O O . GLN A 1 95 ? -8.537 -9.835 15.961 1.00 93.19 95 GLN A O 1
ATOM 740 N N . ARG A 1 96 ? -8.502 -9.921 13.707 1.00 94.62 96 ARG A N 1
ATOM 741 C CA . ARG A 1 96 ? -8.183 -8.502 13.495 1.00 94.62 96 ARG A CA 1
ATOM 742 C C . ARG A 1 96 ? -9.456 -7.666 13.461 1.00 94.62 96 ARG A C 1
ATOM 744 O O . ARG A 1 96 ? -10.411 -8.025 12.770 1.00 94.62 96 ARG A O 1
ATOM 751 N N . TYR A 1 97 ? -9.453 -6.540 14.166 1.00 94.25 97 TYR A N 1
ATOM 752 C CA . TYR A 1 97 ? -10.580 -5.614 14.163 1.00 94.25 97 TYR A CA 1
ATOM 753 C C . TYR A 1 97 ? -10.136 -4.154 14.259 1.00 94.25 97 TYR A C 1
ATOM 755 O O . TYR A 1 97 ? -9.089 -3.839 14.826 1.00 94.25 97 TYR A O 1
ATOM 763 N N . PHE A 1 98 ? -10.961 -3.267 13.715 1.00 94.88 98 PHE A N 1
ATOM 764 C CA . PHE A 1 98 ? -10.781 -1.825 13.772 1.00 94.88 98 PHE A CA 1
ATOM 765 C C . PHE A 1 98 ? -11.565 -1.184 14.919 1.00 94.88 98 PHE A C 1
ATOM 767 O O . PHE A 1 98 ? -12.722 -1.528 15.174 1.00 94.88 98 PHE A O 1
ATOM 774 N N . SER A 1 99 ? -10.942 -0.191 15.546 1.00 91.81 99 SER A N 1
ATOM 775 C CA . SER A 1 99 ? -11.500 0.695 16.570 1.00 91.81 99 SER A CA 1
ATOM 776 C C . SER A 1 99 ? -11.271 2.157 16.175 1.00 91.81 99 SER A C 1
ATOM 778 O O . SER A 1 99 ? -10.304 2.469 15.485 1.00 91.81 99 SER A O 1
ATOM 780 N N . ILE A 1 100 ? -12.148 3.059 16.619 1.00 91.56 100 ILE A N 1
ATOM 781 C CA . ILE A 1 100 ? -11.950 4.514 16.477 1.00 91.56 100 ILE A CA 1
ATOM 782 C C . ILE A 1 100 ? -10.967 5.030 17.538 1.00 91.56 100 ILE A C 1
ATOM 784 O O . ILE A 1 100 ? -10.241 5.982 17.293 1.00 91.56 100 ILE A O 1
ATOM 788 N N . LEU A 1 101 ? -10.916 4.373 18.698 1.00 90.44 101 LEU A N 1
ATOM 789 C CA . LEU A 1 101 ? -10.034 4.743 19.801 1.00 90.44 101 LEU A CA 1
ATOM 790 C C . LEU A 1 101 ? -8.601 4.284 19.532 1.00 90.44 101 LEU A C 1
ATOM 792 O O . LEU A 1 101 ? -8.391 3.114 19.189 1.00 90.44 101 LEU A O 1
ATOM 796 N N . SER A 1 102 ? -7.649 5.189 19.744 1.00 90.81 102 SER A N 1
ATOM 797 C CA . SER A 1 102 ? -6.209 4.934 19.692 1.00 90.81 102 SER A CA 1
ATOM 798 C C . SER A 1 102 ? -5.691 4.199 20.935 1.00 90.81 102 SER A C 1
ATOM 800 O O . SER A 1 102 ? -6.340 4.217 21.984 1.00 90.81 102 SER A O 1
ATOM 802 N N . PRO A 1 103 ? -4.481 3.601 20.893 1.00 89.25 103 PRO A N 1
ATOM 803 C CA . PRO A 1 103 ? -3.893 2.961 22.074 1.00 89.25 103 PRO A CA 1
ATOM 804 C C . PRO A 1 103 ? -3.713 3.921 23.256 1.00 89.25 103 PRO A C 1
ATOM 806 O O . PRO A 1 103 ? -3.791 3.498 24.403 1.00 89.25 103 PRO A O 1
ATOM 809 N N . LYS A 1 104 ? -3.499 5.216 22.979 1.00 87.44 104 LYS A N 1
ATOM 810 C CA . LYS A 1 104 ? -3.375 6.257 24.008 1.00 87.44 104 LYS A CA 1
ATOM 811 C C . LYS A 1 104 ? -4.721 6.533 24.686 1.00 87.44 104 LYS A C 1
ATOM 813 O O . LYS A 1 104 ? -4.766 6.644 25.903 1.00 87.44 104 LYS A O 1
ATOM 818 N N . GLU A 1 105 ? -5.805 6.602 23.912 1.00 88.50 105 GLU A N 1
ATOM 819 C CA . GLU A 1 105 ? -7.167 6.826 24.427 1.00 88.50 105 GLU A CA 1
ATOM 820 C C . GLU A 1 105 ? -7.723 5.614 25.176 1.00 88.50 105 GLU A C 1
ATOM 822 O O . GLU A 1 105 ? -8.480 5.772 26.128 1.00 88.50 105 GLU A O 1
ATOM 827 N N . TRP A 1 106 ? -7.323 4.404 24.780 1.00 86.19 106 TRP A N 1
ATOM 828 C CA . TRP A 1 106 ? -7.651 3.181 25.512 1.00 86.19 106 TRP A CA 1
ATOM 829 C C . TRP A 1 106 ? -7.006 3.113 26.907 1.00 86.19 106 TRP A C 1
ATOM 831 O O . TRP A 1 106 ? -7.509 2.406 27.783 1.00 86.19 106 TRP A O 1
ATOM 841 N N . GLY A 1 107 ? -5.892 3.821 27.122 1.00 80.06 107 GLY A N 1
ATOM 842 C CA . GLY A 1 107 ? -5.158 3.812 28.385 1.00 80.06 107 GLY A CA 1
ATOM 843 C C . GLY A 1 107 ? -4.718 2.406 28.817 1.00 80.06 107 GLY A C 1
ATOM 844 O O . GLY A 1 107 ? -4.431 1.536 27.996 1.00 80.06 107 GLY A O 1
ATOM 845 N N . LEU A 1 108 ? -4.691 2.168 30.132 1.00 75.44 108 LEU A N 1
ATOM 846 C CA . LEU A 1 108 ? -4.328 0.874 30.736 1.00 75.44 108 LEU A CA 1
ATOM 847 C C . LEU A 1 108 ? -5.324 -0.253 30.422 1.00 75.44 108 LEU A C 1
ATOM 849 O O . LEU A 1 108 ? -5.038 -1.418 30.679 1.00 75.44 108 LEU A O 1
ATOM 853 N N . SER A 1 109 ? -6.492 0.085 29.880 1.00 72.81 109 SER A N 1
ATOM 854 C CA . SER A 1 109 ? -7.568 -0.858 29.597 1.00 72.81 109 SER A CA 1
ATOM 855 C C . SER A 1 109 ? -7.516 -1.427 28.184 1.00 72.81 109 SER A C 1
ATOM 857 O O . SER A 1 109 ? -8.447 -2.139 27.829 1.00 72.81 109 SER A O 1
ATOM 859 N N . CYS A 1 110 ? -6.484 -1.135 27.376 1.00 77.44 110 CYS A N 1
ATOM 860 C CA . CYS A 1 110 ? -6.316 -1.726 26.044 1.00 77.44 110 CYS A CA 1
ATOM 861 C C . CYS A 1 110 ? -6.093 -3.244 26.165 1.00 77.44 110 CYS A C 1
ATOM 863 O O . CYS A 1 110 ? -4.988 -3.661 26.510 1.00 77.44 110 CYS A O 1
ATOM 865 N N . PRO A 1 11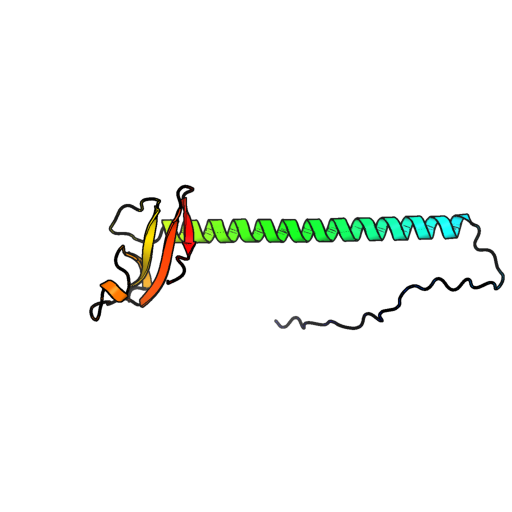1 ? -7.092 -4.092 25.861 1.00 77.50 111 PRO A N 1
ATOM 866 C CA . PRO A 1 111 ? -6.989 -5.520 26.127 1.00 77.50 111 PRO A CA 1
ATOM 867 C C . PRO A 1 111 ? -6.253 -6.249 25.000 1.00 77.50 111 PRO A C 1
ATOM 869 O O . PRO A 1 111 ? -5.845 -7.389 25.156 1.00 77.50 111 PRO A O 1
ATOM 872 N N . HIS A 1 112 ? -6.094 -5.600 23.844 1.00 89.38 112 HIS A N 1
ATOM 873 C CA . HIS A 1 112 ? -5.690 -6.237 22.600 1.00 89.38 112 HIS A CA 1
ATOM 874 C C . HIS A 1 112 ? -4.426 -5.602 22.022 1.00 89.38 112 HIS A C 1
ATOM 876 O O . HIS A 1 112 ? -4.180 -4.400 22.166 1.00 89.38 112 HIS A O 1
ATOM 882 N N . LYS A 1 113 ? -3.636 -6.409 21.307 1.00 91.94 113 LYS A N 1
ATOM 883 C CA . LYS A 1 113 ? -2.375 -5.968 20.704 1.00 91.94 113 LYS A CA 1
ATOM 884 C C . LYS A 1 113 ? -2.638 -4.969 19.580 1.00 91.94 113 LYS A C 1
ATOM 886 O O . LYS A 1 113 ? -3.346 -5.283 18.625 1.00 91.94 113 LYS A O 1
ATOM 891 N N . PHE A 1 114 ? -2.024 -3.794 19.661 1.00 92.88 114 PHE A N 1
ATOM 892 C CA . PHE A 1 114 ? -2.067 -2.792 18.599 1.00 92.88 114 PHE A CA 1
ATOM 893 C C . PHE A 1 114 ? -1.215 -3.219 17.395 1.00 92.88 114 PHE A C 1
ATOM 895 O O . PHE A 1 114 ? -0.062 -3.622 17.561 1.00 92.88 114 PHE A O 1
ATOM 902 N N . LEU A 1 115 ? -1.781 -3.128 16.189 1.00 93.25 115 LEU A N 1
ATOM 903 C CA . LEU A 1 115 ? -1.110 -3.490 14.935 1.00 93.25 115 LEU A CA 1
ATOM 904 C C . LEU A 1 115 ? -0.753 -2.277 14.071 1.00 93.25 115 LEU A C 1
ATOM 906 O O . LEU A 1 115 ? 0.233 -2.324 13.342 1.00 93.25 115 LEU A O 1
ATOM 910 N N . GLY A 1 116 ? -1.545 -1.207 14.117 1.00 93.44 116 GLY A N 1
ATOM 911 C CA . GLY A 1 116 ? -1.283 -0.006 13.326 1.00 93.44 116 GLY A CA 1
ATOM 912 C C . GLY A 1 116 ? -2.475 0.937 13.250 1.00 93.44 116 GLY A C 1
ATOM 913 O O . GLY A 1 116 ? -3.606 0.560 13.554 1.00 93.44 116 GLY A O 1
ATOM 914 N N . ALA A 1 117 ? -2.213 2.175 12.843 1.00 94.81 117 ALA A N 1
ATOM 915 C CA . ALA A 1 117 ? -3.232 3.181 12.579 1.00 94.81 117 ALA A CA 1
ATOM 916 C C . ALA A 1 117 ? -3.349 3.393 11.068 1.00 94.81 117 ALA A C 1
ATOM 918 O O . ALA A 1 117 ? -2.333 3.468 10.375 1.00 94.81 117 ALA A O 1
ATOM 919 N N . TYR A 1 118 ? -4.574 3.503 10.568 1.00 95.62 118 TYR A N 1
ATOM 920 C CA . TYR A 1 118 ? -4.871 3.610 9.147 1.00 95.62 118 TYR A CA 1
ATOM 921 C C . TYR A 1 118 ? -5.939 4.669 8.910 1.00 95.62 118 TYR A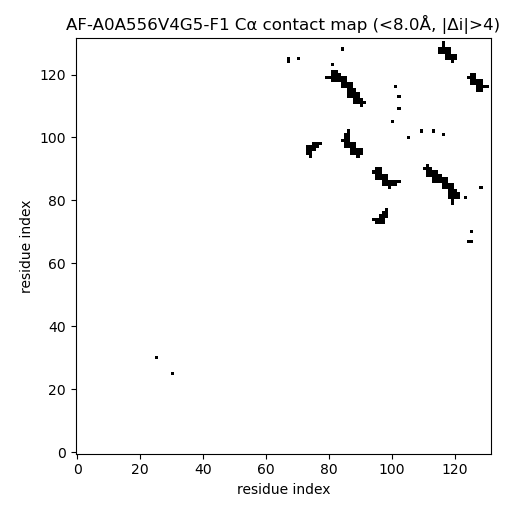 C 1
ATOM 923 O O . TYR A 1 118 ? -6.977 4.664 9.568 1.00 95.62 118 TYR A O 1
ATOM 931 N N . LYS A 1 119 ? -5.701 5.576 7.971 1.00 95.69 119 LYS A N 1
ATOM 932 C CA . LYS A 1 119 ? -6.684 6.554 7.522 1.00 95.69 119 LYS A CA 1
ATOM 933 C C . LYS A 1 119 ? -7.378 6.018 6.279 1.00 95.69 119 LYS A C 1
ATOM 935 O O . LYS A 1 119 ? -6.706 5.672 5.311 1.00 95.69 119 LYS A O 1
ATOM 940 N N . LEU A 1 120 ? -8.706 5.967 6.318 1.00 96.00 120 LEU A N 1
ATOM 941 C CA . LEU A 1 120 ? -9.499 5.638 5.139 1.00 96.00 120 LEU A CA 1
ATOM 942 C C . LEU A 1 120 ? -9.603 6.884 4.260 1.00 96.00 120 LEU A C 1
ATOM 944 O O . LEU A 1 120 ? -10.123 7.911 4.703 1.00 96.00 120 LEU A O 1
ATOM 948 N N . GLN A 1 121 ? -9.097 6.809 3.037 1.00 96.69 121 GLN A N 1
ATOM 949 C CA . GLN A 1 121 ? -9.137 7.913 2.083 1.00 96.69 121 GLN A CA 1
ATOM 950 C C . GLN A 1 121 ? -10.480 7.970 1.337 1.00 96.69 121 GLN A C 1
ATOM 952 O O . GLN A 1 121 ? -11.309 7.064 1.430 1.00 96.69 121 GLN A O 1
ATOM 957 N N . PHE A 1 122 ? -10.721 9.070 0.617 1.00 95.69 122 PHE A N 1
ATOM 958 C CA . PHE A 1 122 ? -11.958 9.286 -0.153 1.00 95.69 122 PHE A CA 1
ATOM 959 C C . PHE A 1 122 ? -12.099 8.369 -1.371 1.00 95.69 122 PHE A C 1
ATOM 961 O O . PHE A 1 122 ? -13.219 8.101 -1.792 1.00 95.69 122 PHE A O 1
ATOM 968 N N . ASP A 1 123 ? -10.990 7.855 -1.895 1.00 94.88 123 ASP A N 1
ATOM 969 C CA . ASP A 1 123 ? -10.952 6.828 -2.942 1.00 94.88 123 ASP A CA 1
ATOM 970 C C . ASP A 1 123 ? -11.060 5.397 -2.380 1.00 94.88 123 ASP A C 1
ATOM 972 O O . ASP A 1 123 ? -10.920 4.429 -3.121 1.00 94.88 123 ASP A O 1
ATOM 976 N N . MET A 1 124 ? -11.339 5.263 -1.076 1.00 93.25 124 MET A N 1
ATOM 977 C CA . MET A 1 124 ? -11.451 4.005 -0.333 1.00 93.25 124 MET A CA 1
ATOM 978 C C . MET A 1 124 ? -10.132 3.240 -0.136 1.00 93.25 124 MET A C 1
ATOM 980 O O . MET A 1 124 ? -10.175 2.108 0.353 1.00 93.25 124 MET A O 1
ATOM 984 N N . SER A 1 125 ? -8.981 3.844 -0.435 1.00 95.31 125 SER A N 1
ATOM 985 C CA . SER A 1 125 ? -7.664 3.285 -0.098 1.00 95.31 125 SER A CA 1
ATOM 986 C C . SER A 1 125 ? -7.300 3.502 1.378 1.00 95.31 125 SER A C 1
ATOM 988 O O . SER A 1 125 ? -7.862 4.375 2.061 1.00 95.31 125 SER A O 1
ATOM 990 N N . TRP A 1 126 ? -6.363 2.701 1.897 1.00 95.19 126 TRP A N 1
ATOM 991 C CA . TRP A 1 126 ? -5.883 2.815 3.275 1.00 95.19 126 TRP A CA 1
ATOM 992 C C . TRP A 1 126 ? -4.440 3.290 3.365 1.00 95.19 126 TRP A C 1
ATOM 994 O O . TRP A 1 126 ? -3.479 2.543 3.142 1.00 95.19 126 TRP A O 1
ATOM 1004 N N . ASP A 1 127 ? -4.282 4.495 3.897 1.00 94.75 127 ASP A N 1
ATOM 1005 C CA . ASP A 1 127 ? -2.969 5.009 4.246 1.00 94.75 127 ASP A CA 1
ATOM 1006 C C . ASP A 1 127 ? -2.614 4.674 5.682 1.00 94.75 127 ASP A C 1
ATOM 1008 O O . ASP A 1 127 ? -3.392 4.913 6.605 1.00 94.75 127 ASP A O 1
ATOM 1012 N N . SER A 1 128 ? -1.394 4.190 5.904 1.00 92.56 128 SER A N 1
ATOM 1013 C CA . SER A 1 128 ? -0.863 4.076 7.259 1.00 92.56 128 SER A CA 1
ATOM 1014 C C . SER A 1 128 ? -0.781 5.476 7.869 1.00 92.56 128 SER A C 1
ATOM 1016 O O . SER A 1 128 ? 0.007 6.321 7.433 1.00 92.56 128 SER A O 1
ATOM 1018 N N . ALA A 1 129 ? -1.599 5.735 8.886 1.00 82.50 129 ALA A N 1
ATOM 1019 C CA . ALA A 1 129 ? -1.594 6.996 9.601 1.00 82.50 129 ALA A CA 1
ATOM 1020 C C . ALA A 1 129 ? -0.292 7.061 10.405 1.00 82.50 129 ALA A C 1
ATOM 1022 O O . ALA A 1 129 ? -0.171 6.457 11.471 1.00 82.50 129 ALA A O 1
ATOM 1023 N N . ARG A 1 130 ? 0.719 7.748 9.855 1.00 66.00 130 ARG A N 1
ATOM 1024 C CA . ARG A 1 130 ? 1.977 8.014 10.560 1.00 66.00 130 ARG A CA 1
ATOM 1025 C C . ARG A 1 130 ? 1.638 8.641 11.908 1.00 66.00 130 ARG A C 1
ATOM 1027 O O . ARG A 1 130 ? 0.976 9.678 11.953 1.00 66.00 130 ARG A O 1
ATOM 1034 N N . GLY A 1 131 ? 2.064 7.982 12.986 1.00 55.22 131 GLY A N 1
ATOM 1035 C CA . GLY A 1 131 ? 1.951 8.523 14.332 1.00 55.22 131 GLY A CA 1
ATOM 1036 C C . GLY A 1 131 ? 2.639 9.882 14.364 1.00 55.22 131 GLY A C 1
ATOM 1037 O O . GLY A 1 131 ? 3.839 9.961 14.114 1.00 55.22 131 GLY A O 1
ATOM 1038 N N . ARG A 1 132 ? 1.856 10.937 14.580 1.00 36.78 132 ARG A N 1
ATOM 1039 C CA . ARG A 1 132 ? 2.379 12.211 15.065 1.00 36.78 132 ARG A CA 1
ATOM 1040 C C . ARG A 1 132 ? 2.558 12.133 16.575 1.00 36.78 132 ARG A C 1
ATOM 1042 O O . ARG A 1 132 ? 1.746 11.437 17.236 1.00 36.78 132 ARG A O 1
#

InterPro domains:
  IPR019534 Protein of unknown function DUF2452 [PF10504] (28-129)
  IPR019534 Protein of unknown function DUF2452 [PTHR14553] (32-126)

Organism: Bagarius yarrelli (NCBI:txid175774)